Protein AF-A0A7S3M703-F1 (afdb_monomer_lite)

Organism: NCBI:txid89044

Radius of gyration: 18.78 Å; chains: 1; bounding box: 43×22×55 Å

Foldseek 3Di:
DQVVLVVLLVVLLVQQLVDQLLAQDDPVSLVSLVVSLVVLVVVQVVQQCCLPPVQCPDPNHRPDPRDGNVVSVVSSVVSVVSSVVNVVLNVVVVPDDPVRCVVVVSRCPCVVVSPPRD

Structure (mmCIF, N/CA/C/O backbone):
data_AF-A0A7S3M703-F1
#
_entry.id   AF-A0A7S3M703-F1
#
loop_
_atom_site.group_PDB
_atom_site.id
_atom_site.type_symbol
_atom_site.label_atom_id
_atom_site.label_alt_id
_atom_site.label_comp_id
_atom_site.label_asym_id
_atom_site.label_entity_id
_atom_site.label_seq_id
_atom_site.pdbx_PDB_ins_code
_atom_site.Cartn_x
_atom_site.Cartn_y
_atom_site.Cartn_z
_atom_site.occupancy
_atom_site.B_iso_or_equiv
_atom_site.auth_seq_id
_atom_site.auth_comp_id
_atom_site.auth_asym_id
_atom_site.auth_atom_id
_atom_site.pdbx_PDB_model_num
ATOM 1 N N . PHE A 1 1 ? 4.676 -1.763 -19.615 1.00 91.12 1 PHE A N 1
ATOM 2 C CA . PHE A 1 1 ? 4.624 -1.779 -18.142 1.00 91.12 1 PHE A CA 1
ATOM 3 C C . PHE A 1 1 ? 3.188 -1.782 -17.648 1.00 91.12 1 PHE A C 1
ATOM 5 O O . PHE A 1 1 ? 2.846 -2.666 -16.878 1.00 91.12 1 PHE A O 1
ATOM 12 N N . ASP A 1 2 ? 2.335 -0.919 -18.194 1.00 90.88 2 ASP A N 1
ATOM 13 C CA . ASP A 1 2 ? 0.937 -0.716 -17.779 1.00 90.88 2 ASP A CA 1
ATOM 14 C C . ASP A 1 2 ? 0.101 -2.001 -17.666 1.00 90.88 2 ASP A C 1
ATOM 16 O O . ASP A 1 2 ? -0.625 -2.184 -16.696 1.00 90.88 2 ASP A O 1
ATOM 20 N N . CYS A 1 3 ? 0.242 -2.945 -18.605 1.00 95.62 3 CYS A N 1
ATOM 21 C CA . CYS A 1 3 ? -0.464 -4.232 -18.529 1.00 95.62 3 CYS A CA 1
ATOM 22 C C . CYS A 1 3 ? -0.077 -5.052 -17.287 1.00 95.62 3 CYS A C 1
ATOM 24 O O . CYS A 1 3 ? -0.935 -5.675 -16.661 1.00 95.62 3 CYS A O 1
ATOM 26 N N . ILE A 1 4 ? 1.212 -5.052 -16.933 1.00 96.56 4 ILE A N 1
ATOM 27 C CA . ILE A 1 4 ? 1.731 -5.787 -15.776 1.00 96.56 4 ILE A CA 1
ATOM 28 C C . ILE A 1 4 ? 1.377 -5.036 -14.489 1.00 96.56 4 ILE A C 1
ATOM 30 O O . ILE A 1 4 ? 0.892 -5.670 -13.558 1.00 96.56 4 ILE A O 1
ATOM 34 N N . GLY A 1 5 ? 1.518 -3.705 -14.459 1.00 96.81 5 GLY A N 1
ATOM 35 C CA . GLY A 1 5 ? 1.095 -2.874 -13.325 1.00 96.81 5 GLY A CA 1
ATOM 36 C C . GLY A 1 5 ? -0.392 -3.047 -13.015 1.00 96.81 5 GLY A C 1
ATOM 37 O O . GLY A 1 5 ? -0.771 -3.380 -11.895 1.00 96.81 5 GLY A O 1
ATOM 38 N N . GLY A 1 6 ? -1.247 -2.990 -14.038 1.00 97.12 6 GLY A N 1
ATOM 39 C CA . GLY A 1 6 ? -2.679 -3.251 -13.893 1.00 97.12 6 GLY A CA 1
ATOM 40 C C . GLY A 1 6 ? -3.013 -4.688 -13.471 1.00 97.12 6 GLY A C 1
ATOM 41 O O . GLY A 1 6 ? -3.990 -4.915 -12.759 1.00 97.12 6 GLY A O 1
ATOM 42 N N . ALA A 1 7 ? -2.236 -5.693 -13.886 1.00 97.81 7 ALA A N 1
ATOM 43 C CA . ALA A 1 7 ? -2.398 -7.065 -13.392 1.00 97.81 7 ALA A CA 1
ATOM 44 C C . ALA A 1 7 ? -1.981 -7.201 -11.917 1.00 97.81 7 ALA A C 1
ATOM 46 O O . ALA A 1 7 ? -2.676 -7.860 -11.146 1.00 97.81 7 ALA A O 1
ATOM 47 N N . LEU A 1 8 ? -0.895 -6.537 -11.519 1.00 97.81 8 LEU A N 1
ATOM 48 C CA . LEU A 1 8 ? -0.398 -6.500 -10.148 1.00 97.81 8 LEU A CA 1
ATOM 49 C C . LEU A 1 8 ? -1.403 -5.832 -9.206 1.00 97.81 8 LEU A C 1
ATOM 51 O O . LEU A 1 8 ? -1.735 -6.413 -8.175 1.00 97.81 8 LEU A O 1
ATOM 55 N N . VAL A 1 9 ? -1.953 -4.674 -9.582 1.00 97.56 9 VAL A N 1
ATOM 56 C CA . VAL A 1 9 ? -2.996 -3.994 -8.797 1.00 97.56 9 VAL A CA 1
ATOM 57 C C . VAL A 1 9 ? -4.225 -4.887 -8.643 1.00 97.56 9 VAL A C 1
ATOM 59 O O . VAL A 1 9 ? -4.677 -5.099 -7.522 1.00 97.56 9 VAL A O 1
ATOM 62 N N . ARG A 1 10 ? -4.719 -5.498 -9.729 1.00 96.81 10 ARG A N 1
ATOM 63 C CA . ARG A 1 10 ? -5.861 -6.430 -9.658 1.00 96.81 10 ARG A CA 1
ATOM 64 C C . ARG A 1 10 ? -5.597 -7.612 -8.731 1.00 96.81 10 ARG A C 1
ATOM 66 O O . ARG A 1 10 ? -6.481 -7.997 -7.972 1.00 96.81 10 ARG A O 1
ATOM 73 N N . TYR A 1 11 ? -4.389 -8.171 -8.769 1.00 96.69 11 TYR A N 1
ATOM 74 C CA . TYR A 1 11 ? -3.998 -9.238 -7.855 1.00 96.69 11 TYR A CA 1
ATOM 75 C C . TYR A 1 11 ? -4.041 -8.766 -6.398 1.00 96.69 11 TYR A C 1
ATOM 77 O O . TYR A 1 11 ? -4.632 -9.438 -5.556 1.00 96.69 11 TYR A O 1
ATOM 85 N N . VAL A 1 12 ? -3.474 -7.596 -6.096 1.00 97.00 12 VAL A N 1
ATOM 86 C CA . VAL A 1 12 ? -3.498 -7.028 -4.742 1.00 97.00 12 VAL A CA 1
ATOM 87 C C . VAL A 1 12 ? -4.930 -6.767 -4.269 1.00 97.00 12 VAL A C 1
ATOM 89 O O . VAL A 1 12 ? -5.285 -7.184 -3.168 1.00 97.00 12 VAL A O 1
ATOM 92 N N . GLN A 1 13 ? -5.776 -6.164 -5.106 1.00 95.19 13 GLN A N 1
ATOM 93 C CA . GLN A 1 13 ? -7.193 -5.951 -4.798 1.00 95.19 13 GLN A CA 1
ATOM 94 C C . GLN A 1 13 ? -7.913 -7.270 -4.516 1.00 95.19 13 GLN A C 1
ATOM 96 O O . GLN A 1 13 ? -8.644 -7.381 -3.537 1.00 95.19 13 GLN A O 1
ATOM 101 N N . GLN A 1 14 ? -7.666 -8.311 -5.315 1.00 94.81 14 GLN A N 1
ATOM 102 C CA . GLN A 1 14 ? -8.246 -9.631 -5.076 1.00 94.81 14 GLN A CA 1
ATOM 103 C C . GLN A 1 14 ? -7.802 -10.203 -3.721 1.00 94.81 14 GLN A C 1
ATOM 105 O O . GLN A 1 14 ? -8.635 -10.704 -2.964 1.00 94.81 14 GLN A O 1
ATOM 110 N N . GLN A 1 15 ? -6.516 -10.080 -3.379 1.00 93.75 15 GLN A N 1
ATOM 111 C CA . GLN A 1 15 ? -5.986 -10.524 -2.088 1.00 93.75 15 GLN A CA 1
ATOM 112 C C . GLN A 1 15 ? -6.638 -9.788 -0.910 1.00 93.75 15 GLN A C 1
ATOM 114 O O . GLN A 1 15 ? -6.955 -10.425 0.093 1.00 93.75 15 GLN A O 1
ATOM 119 N N . LEU A 1 16 ? -6.861 -8.478 -1.025 1.00 92.31 16 LEU A N 1
ATOM 120 C CA . LEU A 1 16 ? -7.486 -7.674 0.028 1.00 92.31 16 LEU A CA 1
ATOM 121 C C . LEU A 1 16 ? -9.006 -7.857 0.089 1.00 92.31 16 LEU A C 1
ATOM 123 O O . LEU A 1 16 ? -9.564 -7.863 1.174 1.00 92.31 16 LEU A O 1
ATOM 127 N N . SER A 1 17 ? -9.674 -8.104 -1.039 1.00 90.00 17 SER A N 1
ATOM 128 C CA . SER A 1 17 ? -11.123 -8.355 -1.082 1.00 90.00 17 SER A CA 1
ATOM 129 C C . SER A 1 17 ? -11.551 -9.649 -0.383 1.00 90.00 17 SER A C 1
ATOM 131 O O . SER A 1 17 ? -12.721 -9.816 -0.054 1.00 90.00 17 SER A O 1
ATOM 133 N N . SER A 1 18 ? -10.607 -10.570 -0.168 1.00 87.00 18 SER A N 1
ATOM 134 C CA . SER A 1 18 ? -10.847 -11.837 0.529 1.00 87.00 18 SER A CA 1
ATOM 135 C C . SER A 1 18 ? -10.856 -11.713 2.057 1.00 87.00 18 SER A C 1
ATOM 137 O O . SER A 1 18 ? -11.118 -12.699 2.744 1.00 87.00 18 SER A O 1
ATOM 139 N N . ILE A 1 19 ? -10.563 -10.523 2.591 1.00 88.12 19 ILE A N 1
ATOM 140 C CA . ILE A 1 19 ? -10.505 -10.244 4.025 1.00 88.12 19 ILE A CA 1
ATOM 141 C C . ILE A 1 19 ? -11.326 -8.997 4.362 1.00 88.12 19 ILE A C 1
ATOM 143 O O . ILE A 1 19 ? -11.385 -8.048 3.583 1.00 88.12 19 ILE A O 1
ATOM 147 N N . ASP A 1 20 ? -11.936 -8.981 5.544 1.00 87.44 20 ASP A N 1
ATOM 148 C CA . ASP A 1 20 ? -12.558 -7.766 6.068 1.00 87.44 20 ASP A CA 1
ATOM 149 C C . ASP A 1 20 ? -11.468 -6.881 6.691 1.00 87.44 20 ASP A C 1
ATOM 151 O O . ASP A 1 20 ? -10.990 -7.133 7.797 1.00 87.44 20 ASP A O 1
ATOM 155 N N . ILE A 1 21 ? -11.005 -5.884 5.933 1.00 89.25 21 ILE A N 1
ATOM 156 C CA . ILE A 1 21 ? -9.969 -4.949 6.393 1.00 89.25 21 ILE A CA 1
ATOM 157 C C . ILE A 1 21 ? -10.513 -3.877 7.341 1.00 89.25 21 ILE A C 1
ATOM 159 O O . ILE A 1 21 ? -9.732 -3.267 8.065 1.00 89.25 21 ILE A O 1
ATOM 163 N N . TRP A 1 22 ? -11.828 -3.647 7.352 1.00 89.38 22 TRP A N 1
ATOM 164 C CA . TRP A 1 22 ? -1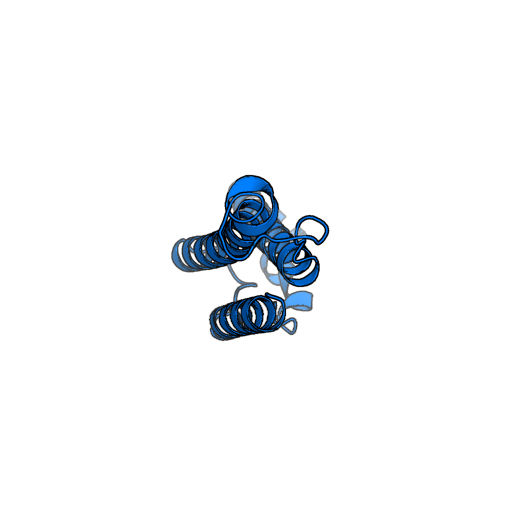2.481 -2.568 8.099 1.00 89.38 22 TRP A CA 1
ATOM 165 C C . TRP A 1 22 ? -12.889 -3.008 9.512 1.00 89.38 22 TRP A C 1
ATOM 167 O O . TRP A 1 22 ? -13.833 -2.487 10.109 1.00 89.38 22 TRP A O 1
ATOM 177 N N . THR A 1 23 ? -12.154 -3.974 10.061 1.00 83.00 23 THR A N 1
ATOM 178 C CA . THR A 1 23 ? -12.274 -4.463 11.438 1.00 83.00 23 THR A CA 1
ATOM 179 C C . THR A 1 23 ? -11.109 -3.972 12.298 1.00 83.00 23 THR A C 1
ATOM 181 O O . THR A 1 23 ? -10.309 -3.136 11.884 1.00 83.00 23 THR A O 1
ATOM 184 N N . THR A 1 24 ? -10.958 -4.528 13.501 1.00 83.31 24 THR A N 1
ATOM 185 C CA . THR A 1 24 ? -9.752 -4.339 14.312 1.00 83.31 24 THR A CA 1
ATOM 186 C C . THR A 1 24 ? -8.493 -4.710 13.525 1.00 83.31 24 THR A C 1
ATOM 188 O O . THR A 1 24 ? -8.439 -5.763 12.883 1.00 83.31 24 THR A O 1
ATOM 191 N N . LEU A 1 25 ? -7.465 -3.861 13.606 1.00 89.50 25 LEU A N 1
ATOM 192 C CA . LEU A 1 25 ? -6.184 -4.075 12.944 1.00 89.50 25 LEU A CA 1
ATOM 193 C C . LEU A 1 25 ? -5.404 -5.205 13.622 1.00 89.50 25 LEU A C 1
ATOM 195 O O . LEU A 1 25 ? -4.575 -4.996 14.498 1.00 89.50 25 LEU A O 1
ATOM 199 N N . THR A 1 26 ? -5.667 -6.438 13.208 1.00 91.44 26 THR A N 1
ATOM 200 C CA . THR A 1 26 ? -4.883 -7.584 13.675 1.00 91.44 26 THR A CA 1
ATOM 201 C C . THR A 1 26 ? -3.477 -7.567 13.072 1.00 91.44 26 THR A C 1
ATOM 203 O O . THR A 1 26 ? -3.244 -7.008 11.994 1.00 91.44 26 THR A O 1
ATOM 206 N N . SER A 1 27 ? -2.532 -8.255 13.720 1.00 93.38 27 SER A N 1
ATOM 207 C CA . SER A 1 27 ? -1.179 -8.448 13.178 1.00 93.38 27 SER A CA 1
ATOM 208 C C . SER A 1 27 ? -1.202 -9.062 11.772 1.00 93.38 27 SER A C 1
ATOM 210 O O . SER A 1 27 ? -0.429 -8.652 10.908 1.00 93.38 27 SER A O 1
ATOM 212 N N . ALA A 1 28 ? -2.129 -9.988 11.510 1.00 92.88 28 ALA A N 1
ATOM 213 C CA . ALA A 1 28 ? -2.316 -10.609 10.203 1.00 92.88 28 ALA A CA 1
ATOM 214 C C . ALA A 1 28 ? -2.751 -9.600 9.125 1.00 92.88 28 ALA A C 1
ATOM 216 O O . ALA A 1 28 ? -2.132 -9.547 8.059 1.00 92.88 28 ALA A O 1
ATOM 217 N N . ILE A 1 29 ? -3.763 -8.767 9.407 1.00 93.62 29 ILE A N 1
ATOM 218 C CA . ILE A 1 29 ? -4.231 -7.717 8.482 1.00 93.62 29 ILE A CA 1
ATOM 219 C C . ILE A 1 29 ? -3.112 -6.703 8.227 1.00 93.62 29 ILE A C 1
ATOM 221 O O . ILE A 1 29 ? -2.822 -6.382 7.072 1.00 93.62 29 ILE A O 1
ATOM 225 N N . ARG A 1 30 ? -2.418 -6.264 9.285 1.00 95.62 30 ARG A N 1
ATOM 226 C CA . ARG A 1 30 ? -1.282 -5.336 9.196 1.00 95.62 30 ARG A CA 1
ATOM 227 C C . ARG A 1 30 ? -0.182 -5.879 8.283 1.00 95.62 30 ARG A C 1
ATOM 229 O O . ARG A 1 30 ? 0.235 -5.193 7.352 1.00 95.62 30 ARG A O 1
ATOM 236 N N . MET A 1 31 ? 0.257 -7.120 8.504 1.00 95.88 31 MET A N 1
ATOM 237 C CA . MET A 1 31 ? 1.288 -7.758 7.677 1.00 95.88 31 MET A CA 1
ATOM 238 C C . MET A 1 31 ? 0.849 -7.902 6.215 1.00 95.88 31 MET A C 1
ATOM 240 O O . MET A 1 31 ? 1.654 -7.665 5.311 1.00 95.88 31 MET A O 1
ATOM 244 N N . LYS A 1 32 ? -0.418 -8.262 5.969 1.00 95.56 32 LYS A N 1
ATOM 245 C CA . LYS A 1 32 ? -0.970 -8.402 4.615 1.00 95.56 32 LYS A CA 1
ATOM 246 C C . LYS A 1 32 ? -0.995 -7.060 3.878 1.00 95.56 32 LYS A C 1
ATOM 248 O O . LYS A 1 32 ? -0.503 -6.999 2.752 1.00 95.56 32 LYS A O 1
ATOM 253 N N . LEU A 1 33 ? -1.494 -5.993 4.509 1.00 95.88 33 LEU A N 1
ATOM 254 C CA . LEU A 1 33 ? -1.505 -4.638 3.941 1.00 95.88 33 LEU A CA 1
ATOM 255 C C . LEU A 1 33 ? -0.088 -4.152 3.632 1.00 95.88 33 LEU A C 1
ATOM 257 O O . LEU A 1 33 ? 0.184 -3.728 2.513 1.00 95.88 33 LEU A O 1
ATOM 261 N N . GLN A 1 34 ? 0.845 -4.300 4.575 1.00 97.62 34 GLN A N 1
ATOM 262 C CA . GLN A 1 34 ? 2.243 -3.920 4.360 1.00 97.62 34 GLN A CA 1
ATOM 263 C C . GLN A 1 34 ? 2.898 -4.712 3.221 1.00 97.62 34 GLN A C 1
ATOM 265 O O . GLN A 1 34 ? 3.683 -4.154 2.460 1.00 97.62 34 GLN A O 1
ATOM 270 N N . ALA A 1 35 ? 2.590 -6.003 3.069 1.00 97.69 35 ALA A N 1
ATOM 271 C CA . ALA A 1 35 ? 3.085 -6.790 1.942 1.00 97.69 35 ALA A CA 1
ATOM 272 C C . ALA A 1 35 ? 2.531 -6.285 0.598 1.00 97.69 35 ALA A C 1
ATOM 274 O O . ALA A 1 35 ? 3.281 -6.193 -0.371 1.00 97.69 35 ALA A O 1
ATOM 275 N N . CYS A 1 36 ? 1.249 -5.917 0.553 1.00 97.56 36 CYS A N 1
ATOM 276 C CA . CYS A 1 36 ? 0.606 -5.349 -0.632 1.00 97.56 36 CYS A CA 1
ATOM 277 C C . CYS A 1 36 ? 1.213 -3.993 -1.026 1.00 97.56 36 CYS A C 1
ATOM 279 O O . CYS A 1 36 ? 1.554 -3.793 -2.192 1.00 97.56 36 CYS A O 1
ATOM 281 N N . ILE A 1 37 ? 1.418 -3.109 -0.043 1.00 98.38 37 ILE A N 1
ATOM 282 C CA . ILE A 1 37 ? 2.107 -1.817 -0.191 1.00 98.38 37 ILE A CA 1
ATOM 283 C C . ILE A 1 37 ? 3.505 -2.034 -0.776 1.00 98.38 37 ILE A C 1
ATOM 285 O O . ILE A 1 37 ? 3.811 -1.503 -1.840 1.00 98.38 37 ILE A O 1
ATOM 289 N N . ARG A 1 38 ? 4.319 -2.902 -0.155 1.00 98.44 38 ARG A N 1
ATOM 290 C CA . ARG A 1 38 ? 5.692 -3.180 -0.610 1.00 98.44 38 ARG A CA 1
ATOM 291 C C . ARG A 1 38 ? 5.760 -3.687 -2.049 1.00 98.44 38 ARG A C 1
ATOM 293 O O . ARG A 1 38 ? 6.675 -3.323 -2.777 1.00 98.44 38 ARG A O 1
ATOM 300 N N . ILE A 1 39 ? 4.820 -4.533 -2.472 1.00 97.88 39 ILE A N 1
ATOM 301 C CA . ILE A 1 39 ? 4.794 -5.044 -3.851 1.00 97.88 39 ILE A CA 1
ATOM 302 C C . ILE A 1 39 ? 4.493 -3.914 -4.847 1.00 97.88 39 ILE A C 1
ATOM 304 O O . ILE A 1 39 ? 5.160 -3.830 -5.880 1.00 97.88 39 ILE A O 1
ATOM 308 N N . CYS A 1 40 ? 3.540 -3.029 -4.537 1.00 98.12 40 CYS A N 1
ATOM 309 C CA . CYS A 1 40 ? 3.215 -1.878 -5.386 1.00 98.12 40 CYS A CA 1
ATOM 310 C C . CYS A 1 40 ? 4.378 -0.874 -5.447 1.00 98.12 40 CYS A C 1
ATOM 312 O O . CYS A 1 40 ? 4.755 -0.423 -6.527 1.00 98.12 40 CYS A O 1
ATOM 314 N N . GLU A 1 41 ? 4.993 -0.578 -4.302 1.00 98.19 41 GLU A N 1
ATOM 315 C CA . GLU A 1 41 ? 6.167 0.292 -4.196 1.00 98.19 41 GLU A CA 1
ATOM 316 C C . GLU A 1 41 ? 7.346 -0.253 -5.012 1.00 98.19 41 GLU A C 1
ATOM 318 O O . GLU A 1 41 ? 7.928 0.455 -5.839 1.00 98.19 41 GLU A O 1
ATOM 323 N N . GLN A 1 42 ? 7.664 -1.538 -4.838 1.00 98.06 42 GLN A N 1
ATOM 324 C CA . GLN A 1 42 ? 8.760 -2.185 -5.547 1.00 98.06 42 GLN A CA 1
ATOM 325 C C . GLN A 1 42 ? 8.526 -2.198 -7.060 1.00 98.06 42 GLN A C 1
ATOM 327 O O . GLN A 1 42 ? 9.469 -1.973 -7.820 1.00 98.06 42 GLN A O 1
ATOM 332 N N . TRP A 1 43 ? 7.289 -2.430 -7.510 1.00 97.75 43 TRP A N 1
ATOM 333 C CA . TRP A 1 43 ? 6.938 -2.353 -8.927 1.00 97.75 43 TRP A CA 1
ATOM 334 C C . TRP A 1 43 ? 7.249 -0.968 -9.504 1.00 97.75 43 TRP A C 1
ATOM 336 O O . TRP A 1 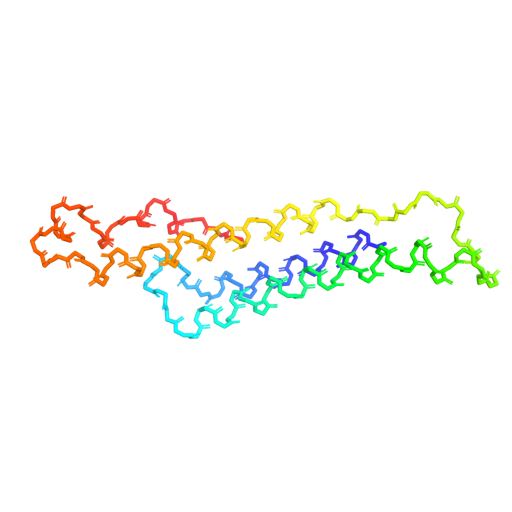43 ? 8.030 -0.867 -10.452 1.00 97.75 43 TRP A O 1
ATOM 346 N N . CYS A 1 44 ? 6.728 0.093 -8.882 1.00 97.00 44 CYS A N 1
ATOM 347 C CA . CYS A 1 44 ? 6.981 1.477 -9.286 1.00 97.00 44 CYS A CA 1
ATOM 348 C C . CYS A 1 44 ? 8.482 1.815 -9.303 1.00 97.00 44 CYS A C 1
ATOM 350 O O . CYS A 1 44 ? 8.972 2.471 -10.223 1.00 97.00 44 CYS A O 1
ATOM 352 N N . ALA A 1 45 ? 9.238 1.350 -8.305 1.00 96.62 45 ALA A N 1
ATOM 353 C CA . ALA A 1 45 ? 10.673 1.595 -8.220 1.00 96.62 45 ALA A CA 1
ATOM 354 C C . ALA A 1 45 ? 11.459 0.873 -9.327 1.00 96.62 45 ALA A C 1
ATOM 356 O O . ALA A 1 45 ? 12.370 1.456 -9.920 1.00 96.62 45 ALA A O 1
ATOM 357 N N . VAL A 1 46 ? 11.129 -0.388 -9.616 1.00 96.62 46 VAL A N 1
ATOM 358 C CA . VAL A 1 46 ? 11.827 -1.198 -10.625 1.00 96.62 46 VAL A CA 1
ATOM 359 C C . VAL A 1 46 ? 11.602 -0.637 -12.023 1.00 96.62 46 VAL A C 1
ATOM 361 O O . VAL A 1 46 ? 12.572 -0.433 -12.753 1.00 96.62 46 VAL A O 1
ATOM 364 N N . THR A 1 47 ? 10.358 -0.348 -12.401 1.00 95.50 47 THR A N 1
ATOM 365 C CA . THR A 1 47 ? 10.043 0.149 -13.749 1.00 95.50 47 THR A CA 1
ATOM 366 C C . THR A 1 47 ? 10.652 1.532 -14.004 1.00 95.50 47 THR A C 1
ATOM 368 O O . THR A 1 47 ? 11.192 1.784 -15.089 1.00 95.50 47 THR A O 1
ATOM 371 N N . LYS A 1 48 ? 10.701 2.385 -12.972 1.00 95.25 48 LYS A N 1
ATOM 372 C CA . LYS A 1 48 ? 11.433 3.656 -13.007 1.00 95.25 48 LYS A CA 1
ATOM 373 C C . LYS A 1 48 ? 12.936 3.448 -13.205 1.00 95.25 48 LYS A C 1
ATOM 375 O O . LYS A 1 48 ? 13.497 4.010 -14.138 1.00 95.25 48 LYS A O 1
ATOM 380 N N . ARG A 1 49 ? 13.592 2.597 -12.402 1.00 94.88 49 ARG A N 1
ATOM 381 C CA . ARG A 1 49 ? 15.045 2.334 -12.526 1.00 94.88 49 ARG A CA 1
ATOM 382 C C . ARG A 1 49 ? 15.427 1.727 -13.875 1.00 94.88 49 ARG A C 1
ATOM 384 O O . ARG A 1 49 ? 16.473 2.071 -14.426 1.00 94.88 49 ARG A O 1
ATOM 391 N N . LEU A 1 50 ? 14.600 0.827 -14.412 1.00 95.19 50 LEU A N 1
ATOM 392 C CA . LEU A 1 50 ? 14.822 0.231 -15.732 1.00 95.19 50 LEU A CA 1
ATOM 393 C C . LEU A 1 50 ? 14.903 1.313 -16.808 1.00 95.19 50 LEU A C 1
ATOM 395 O O . LEU A 1 50 ? 15.862 1.347 -17.574 1.00 95.19 50 LEU A O 1
ATOM 399 N N . THR A 1 51 ? 13.946 2.237 -16.809 1.00 95.25 51 THR A N 1
ATOM 400 C CA . THR A 1 51 ? 13.854 3.293 -17.825 1.00 95.25 51 THR A CA 1
ATOM 401 C C . THR A 1 51 ? 14.809 4.464 -17.593 1.00 95.25 51 THR A C 1
ATOM 4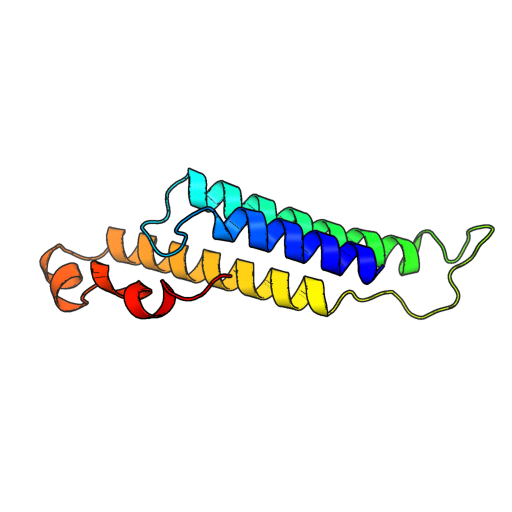03 O O . THR A 1 51 ? 15.245 5.072 -18.566 1.00 95.25 51 THR A O 1
ATOM 406 N N . SER A 1 52 ? 15.187 4.762 -16.345 1.00 93.94 52 SER A N 1
ATOM 407 C CA . SER A 1 52 ? 16.090 5.876 -16.021 1.00 93.94 52 SER A CA 1
ATOM 408 C C . SER A 1 52 ? 17.574 5.516 -16.034 1.00 93.94 52 SER A C 1
ATOM 410 O O . SER A 1 52 ? 18.404 6.383 -16.283 1.00 93.94 52 SER A O 1
ATOM 412 N N . THR A 1 53 ? 17.927 4.274 -15.696 1.00 92.19 53 THR A N 1
ATOM 413 C CA . THR A 1 53 ? 19.313 3.914 -15.352 1.00 92.19 53 THR A CA 1
ATOM 414 C C . THR A 1 53 ? 19.822 2.734 -16.162 1.00 92.19 53 THR A C 1
ATOM 416 O O . THR A 1 53 ? 20.910 2.811 -16.723 1.00 92.19 53 THR A O 1
ATOM 419 N N . PHE A 1 54 ? 19.056 1.645 -16.248 1.00 92.75 54 PHE A N 1
ATOM 420 C CA . PHE A 1 54 ? 19.566 0.403 -16.840 1.00 92.75 54 PHE A CA 1
ATOM 421 C C . PHE A 1 54 ? 19.458 0.364 -18.363 1.00 92.75 54 PHE A C 1
ATOM 423 O O . PHE A 1 54 ? 20.359 -0.132 -19.033 1.00 92.75 54 PHE A O 1
ATOM 430 N N . TRP A 1 55 ? 18.366 0.873 -18.928 1.00 94.69 55 TRP A N 1
ATOM 431 C CA . TRP A 1 55 ? 18.134 0.808 -20.366 1.00 94.69 55 TRP A CA 1
ATOM 432 C C . TRP A 1 55 ? 18.781 1.918 -21.192 1.00 94.69 55 TRP A C 1
ATOM 434 O O . TRP A 1 55 ? 19.148 1.602 -22.314 1.00 94.69 55 TRP A O 1
ATOM 444 N N . PRO A 1 56 ? 19.002 3.164 -20.730 1.00 90.62 56 PRO A N 1
ATOM 445 C CA . PRO A 1 56 ? 19.610 4.199 -21.576 1.00 90.62 56 PRO A CA 1
ATOM 446 C C . PRO A 1 56 ? 20.966 3.829 -22.222 1.00 90.62 56 PRO A C 1
ATOM 448 O O . PRO A 1 56 ? 21.271 4.342 -23.296 1.00 90.62 56 PRO A O 1
ATOM 451 N N . GLY A 1 57 ? 21.734 2.891 -21.649 1.00 86.31 57 GLY A N 1
ATOM 452 C CA . GLY A 1 57 ? 22.993 2.369 -22.214 1.00 86.31 57 GLY A CA 1
ATOM 453 C C . GLY A 1 57 ? 22.951 0.924 -22.739 1.00 86.31 57 GLY A C 1
ATOM 454 O O . GLY A 1 57 ? 24.003 0.354 -23.017 1.00 86.31 57 GLY A O 1
ATOM 455 N N . ALA A 1 58 ? 21.774 0.299 -22.831 1.00 91.88 58 ALA A N 1
ATOM 456 C CA . ALA A 1 58 ? 21.633 -1.095 -23.256 1.00 91.88 58 ALA A CA 1
ATOM 457 C C . ALA A 1 58 ? 21.545 -1.233 -24.794 1.00 91.88 58 ALA A C 1
ATOM 459 O O . ALA A 1 58 ? 21.146 -0.290 -25.468 1.00 91.88 58 ALA A O 1
ATOM 460 N N . PRO A 1 59 ? 21.813 -2.417 -25.385 1.00 90.25 59 PRO A N 1
ATOM 461 C CA . PRO A 1 59 ? 21.661 -2.634 -26.833 1.00 90.25 59 PRO A CA 1
ATOM 462 C C . PRO A 1 59 ? 20.273 -2.263 -27.389 1.00 90.25 59 PRO A C 1
ATOM 464 O O . PRO A 1 59 ? 20.148 -1.831 -28.533 1.00 90.25 59 PRO A O 1
ATOM 467 N N . HIS A 1 60 ? 19.231 -2.381 -26.561 1.00 86.81 60 HIS A N 1
ATOM 468 C CA . HIS A 1 60 ? 17.873 -1.920 -26.847 1.00 86.81 60 HIS A CA 1
ATOM 469 C C . HIS A 1 60 ? 17.518 -0.725 -25.957 1.00 86.81 60 HIS A C 1
ATOM 471 O O . HIS A 1 60 ? 16.668 -0.835 -25.072 1.00 86.81 60 HIS A O 1
ATOM 477 N N . SER A 1 61 ? 18.210 0.403 -26.161 1.00 90.25 61 SER A N 1
ATOM 478 C CA . SER A 1 61 ? 18.057 1.558 -25.280 1.00 90.25 61 SER A CA 1
ATOM 479 C C . SER A 1 61 ? 16.632 2.0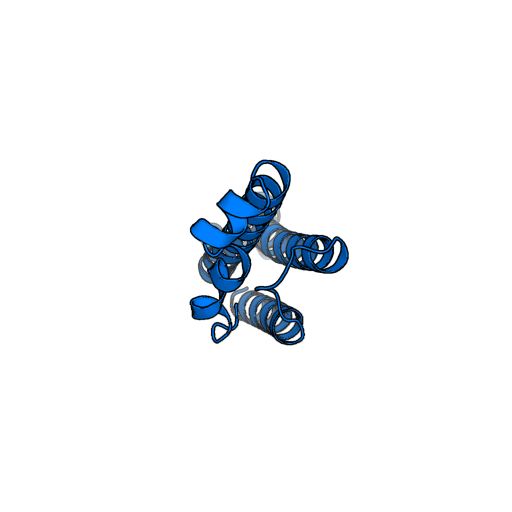86 -25.215 1.00 90.25 61 SER A C 1
ATOM 481 O O . SER A 1 61 ? 15.968 2.293 -26.235 1.00 90.25 61 SER A O 1
ATOM 483 N N . TRP A 1 62 ? 16.202 2.403 -23.997 1.00 92.38 62 TRP A N 1
ATOM 484 C CA . TRP A 1 62 ? 14.997 3.186 -23.772 1.00 92.38 62 TRP A CA 1
ATOM 485 C C . TRP A 1 62 ? 15.231 4.626 -24.231 1.00 92.38 62 TRP A C 1
ATOM 487 O O . TRP A 1 62 ? 16.168 5.279 -23.778 1.00 92.38 62 TRP A O 1
ATOM 497 N N . LYS A 1 63 ? 14.390 5.109 -25.148 1.00 89.44 63 LYS A N 1
ATOM 498 C CA . LYS A 1 63 ? 14.486 6.463 -25.726 1.00 89.44 63 LYS A CA 1
ATOM 499 C C . LYS A 1 63 ? 13.370 7.403 -25.264 1.00 89.44 63 LYS A C 1
ATOM 501 O O . LYS A 1 63 ? 13.342 8.558 -25.674 1.00 89.44 63 LYS A O 1
ATOM 506 N N . GLY A 1 64 ? 12.429 6.896 -24.470 1.00 88.75 64 GLY A N 1
ATOM 507 C CA . GLY A 1 64 ? 11.307 7.669 -23.947 1.00 88.75 64 GLY A CA 1
ATOM 508 C C . GLY A 1 64 ? 11.636 8.375 -22.628 1.00 88.75 64 GLY A C 1
ATOM 509 O O . GLY A 1 64 ? 12.720 8.183 -22.072 1.00 88.75 64 GLY A O 1
ATOM 510 N N . PRO A 1 65 ? 10.682 9.149 -22.083 1.00 90.25 65 PRO A N 1
ATOM 511 C CA . PRO A 1 65 ? 10.776 9.639 -20.713 1.00 90.25 65 PRO A CA 1
ATOM 512 C C . PRO A 1 65 ? 10.830 8.470 -19.725 1.00 90.25 65 PRO A C 1
ATOM 514 O O . PRO A 1 65 ? 10.443 7.345 -20.054 1.00 90.25 65 PRO A O 1
ATOM 517 N N . LEU A 1 66 ? 11.293 8.736 -18.503 1.00 91.50 66 LEU A N 1
ATOM 518 C CA . LEU A 1 66 ? 11.224 7.753 -17.425 1.00 91.50 66 LEU A CA 1
ATOM 519 C C . LEU A 1 66 ? 9.776 7.265 -17.265 1.00 91.50 66 LEU A C 1
ATOM 521 O O . LEU A 1 66 ? 8.833 8.050 -17.353 1.00 91.50 66 LEU A O 1
ATOM 525 N N . HIS A 1 67 ? 9.596 5.963 -17.078 1.00 92.94 67 HIS A N 1
ATOM 526 C CA . HIS A 1 67 ? 8.265 5.407 -16.910 1.00 92.94 67 HIS A CA 1
ATOM 527 C C . HIS A 1 67 ? 7.740 5.706 -15.503 1.00 92.94 67 HIS A C 1
ATOM 529 O O . HIS A 1 67 ? 8.396 5.392 -14.508 1.00 92.94 67 HIS A O 1
ATOM 535 N N . GLU A 1 68 ? 6.539 6.279 -15.444 1.00 93.06 68 GLU A N 1
ATOM 536 C CA . GLU A 1 68 ? 5.791 6.532 -14.215 1.00 93.06 68 GLU A CA 1
ATOM 537 C C . GLU A 1 68 ? 4.469 5.765 -14.262 1.00 93.06 68 GLU A C 1
ATOM 539 O O . GLU A 1 68 ? 3.590 6.062 -15.069 1.00 93.06 68 GLU A O 1
ATOM 544 N N . ASP A 1 69 ? 4.327 4.766 -13.391 1.00 95.00 69 ASP A N 1
ATOM 545 C CA . ASP A 1 69 ? 3.090 3.994 -13.256 1.00 95.00 69 ASP A CA 1
ATOM 546 C C . ASP A 1 69 ? 2.123 4.731 -12.315 1.00 95.00 69 ASP A C 1
ATOM 548 O O . ASP A 1 69 ? 1.990 4.405 -11.133 1.00 95.00 69 ASP A O 1
ATOM 552 N N . THR A 1 70 ? 1.489 5.789 -12.828 1.00 95.00 70 THR A N 1
ATOM 553 C CA . THR A 1 70 ? 0.603 6.672 -12.045 1.00 95.00 70 THR A CA 1
ATOM 554 C C . THR A 1 70 ? -0.577 5.923 -11.431 1.00 95.00 70 THR A C 1
ATOM 556 O O . THR A 1 70 ? -0.996 6.233 -10.316 1.00 95.00 70 THR A O 1
ATOM 559 N N . PHE A 1 71 ? -1.083 4.900 -12.121 1.00 95.69 71 PHE A N 1
ATOM 560 C CA . PHE A 1 71 ? -2.162 4.054 -11.625 1.00 95.69 71 PHE A CA 1
ATOM 561 C C . PHE A 1 71 ? -1.728 3.247 -10.396 1.00 95.69 71 PHE A C 1
ATOM 563 O O . PHE A 1 71 ? -2.392 3.299 -9.358 1.00 95.69 71 PHE A O 1
ATOM 570 N N . THR A 1 72 ? -0.591 2.550 -10.472 1.00 97.19 72 THR A N 1
ATOM 571 C CA . THR A 1 72 ? -0.078 1.770 -9.337 1.00 97.19 72 THR A CA 1
ATOM 572 C C . THR A 1 72 ? 0.353 2.676 -8.183 1.00 97.19 72 THR A C 1
ATOM 574 O O . THR A 1 72 ? 0.132 2.324 -7.027 1.00 97.19 72 THR A O 1
ATOM 577 N N . GLN A 1 73 ? 0.900 3.865 -8.462 1.00 97.38 73 GLN A N 1
ATOM 578 C CA . GLN A 1 73 ? 1.224 4.861 -7.431 1.00 97.38 73 GLN A CA 1
ATOM 579 C C . GLN A 1 73 ? -0.017 5.380 -6.698 1.00 97.38 73 GLN A C 1
ATOM 581 O O . GLN A 1 73 ? -0.020 5.442 -5.470 1.00 97.38 73 GLN A O 1
ATOM 586 N N . ALA A 1 74 ? -1.086 5.717 -7.421 1.00 97.38 74 ALA A N 1
ATOM 587 C CA . ALA A 1 74 ? -2.336 6.153 -6.802 1.00 97.38 74 ALA A CA 1
ATOM 588 C C . ALA A 1 74 ? -2.941 5.046 -5.924 1.00 97.38 74 ALA A C 1
ATOM 590 O O . ALA A 1 74 ? -3.423 5.305 -4.820 1.00 97.38 74 ALA A O 1
ATOM 591 N N . PHE A 1 75 ? -2.873 3.797 -6.388 1.00 97.19 75 PHE A N 1
ATOM 592 C CA . PHE A 1 75 ? -3.324 2.645 -5.618 1.00 97.19 75 PHE A CA 1
ATOM 593 C C . PHE A 1 75 ? -2.468 2.395 -4.366 1.00 97.19 75 PHE A C 1
ATOM 595 O O . PHE A 1 75 ? -3.020 2.190 -3.286 1.00 97.19 75 PHE A O 1
ATOM 602 N N . LEU A 1 76 ? -1.139 2.481 -4.477 1.00 97.94 76 LEU A N 1
ATOM 603 C CA . LEU A 1 76 ? -0.210 2.427 -3.344 1.00 97.94 76 LEU A CA 1
ATOM 604 C C . LEU A 1 76 ? -0.584 3.458 -2.273 1.00 97.94 76 LEU A C 1
ATOM 606 O O . LEU A 1 76 ? -0.768 3.091 -1.114 1.00 97.94 76 LEU A O 1
ATOM 610 N N . HIS A 1 77 ? -0.779 4.717 -2.673 1.00 98.00 77 HIS A N 1
ATOM 611 C CA . HIS A 1 77 ? -1.144 5.786 -1.748 1.00 98.00 77 HIS A CA 1
ATOM 612 C C . HIS A 1 77 ? -2.458 5.493 -1.012 1.00 98.00 77 HIS A C 1
ATOM 614 O O . HIS A 1 77 ? -2.572 5.704 0.195 1.00 98.00 77 HIS A O 1
ATOM 620 N N . ARG A 1 78 ? -3.447 4.928 -1.714 1.00 96.12 78 ARG A N 1
ATOM 621 C CA . ARG A 1 78 ? -4.706 4.503 -1.094 1.00 96.12 78 ARG A CA 1
ATOM 622 C C . ARG A 1 78 ? -4.484 3.428 -0.028 1.00 96.12 78 ARG A C 1
ATOM 624 O O . ARG A 1 78 ? -5.088 3.504 1.037 1.00 96.12 78 ARG A O 1
ATOM 631 N N . LEU A 1 79 ? -3.621 2.442 -0.280 1.00 96.81 79 LEU A N 1
ATOM 632 C CA . LEU A 1 79 ? -3.304 1.404 0.708 1.00 96.81 79 LEU A CA 1
ATOM 633 C C . LEU A 1 79 ? -2.601 1.973 1.948 1.00 96.81 79 LEU A C 1
ATOM 635 O O . LEU A 1 79 ? -2.897 1.546 3.064 1.00 96.81 79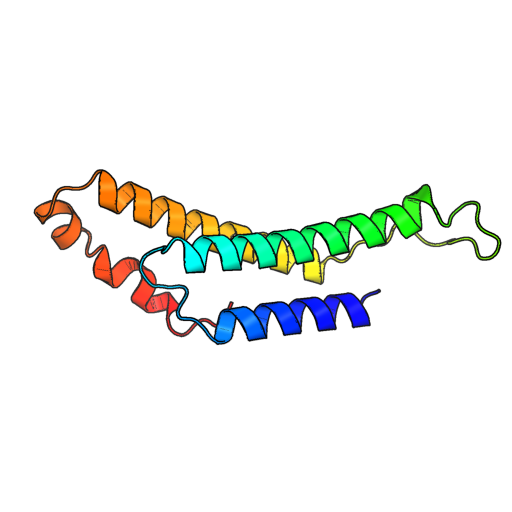 LEU A O 1
ATOM 639 N N . GLU A 1 80 ? -1.706 2.944 1.769 1.00 98.00 80 GLU A N 1
ATOM 640 C CA . GLU A 1 80 ? -1.054 3.654 2.876 1.00 98.00 80 GLU A CA 1
ATOM 641 C C . GLU A 1 80 ? -2.072 4.416 3.729 1.00 98.00 80 GLU A C 1
ATOM 643 O O . GLU A 1 80 ? -2.031 4.328 4.956 1.00 98.00 80 GLU A O 1
ATOM 648 N N . GLN A 1 81 ? -3.032 5.097 3.096 1.00 96.44 81 GLN A N 1
ATOM 649 C CA . GLN A 1 81 ? -4.129 5.773 3.792 1.00 96.44 81 GLN A CA 1
ATOM 650 C C . GLN A 1 81 ? -4.988 4.789 4.594 1.00 96.44 81 GLN A C 1
ATOM 652 O O . GLN A 1 81 ? -5.290 5.057 5.757 1.00 96.44 81 GLN A O 1
ATOM 657 N N . VAL A 1 82 ? -5.342 3.635 4.014 1.00 94.62 82 VAL A N 1
ATOM 658 C CA . VAL A 1 82 ? -6.079 2.577 4.729 1.00 94.62 82 VAL A CA 1
ATOM 659 C C . VAL A 1 82 ? -5.300 2.111 5.960 1.00 94.62 82 VAL A C 1
ATOM 661 O O . VAL A 1 82 ? -5.849 2.086 7.061 1.00 94.62 82 VAL A O 1
ATOM 664 N N . LEU A 1 83 ? -4.013 1.780 5.809 1.00 96.12 83 LEU A N 1
ATOM 665 C CA . LEU A 1 83 ? -3.179 1.350 6.933 1.00 96.12 83 LEU A CA 1
ATOM 666 C C . LEU A 1 83 ? -3.047 2.442 8.006 1.00 96.12 83 LEU A C 1
ATOM 668 O O . LEU A 1 83 ? -3.075 2.129 9.198 1.00 96.12 83 LEU A O 1
ATOM 672 N N . GLY A 1 84 ? -2.920 3.705 7.595 1.00 96.12 84 GLY A N 1
ATOM 673 C CA . GLY A 1 84 ? -2.846 4.855 8.492 1.00 96.12 84 GLY A CA 1
ATOM 674 C C . GLY A 1 84 ? -4.112 5.021 9.327 1.00 96.12 84 GLY A C 1
ATOM 675 O O . GLY A 1 84 ? -4.030 5.100 10.549 1.00 96.12 84 GLY A O 1
ATOM 676 N N . ILE A 1 85 ? -5.287 4.985 8.694 1.00 93.75 85 ILE A N 1
ATOM 677 C CA . ILE A 1 85 ? -6.583 5.104 9.380 1.00 93.75 85 ILE A CA 1
ATOM 678 C C . ILE A 1 85 ? -6.803 3.944 10.364 1.00 93.75 85 ILE A C 1
ATOM 680 O O . ILE A 1 85 ? -7.247 4.165 11.491 1.00 93.75 85 ILE A O 1
ATOM 684 N N . LEU A 1 86 ? -6.461 2.712 9.974 1.00 93.69 86 LEU A N 1
ATOM 685 C CA . LEU A 1 86 ? -6.566 1.548 10.859 1.00 93.69 86 LEU A CA 1
ATOM 686 C C . LEU A 1 86 ? -5.598 1.637 12.047 1.00 93.69 86 LEU A C 1
ATOM 688 O O . LEU A 1 86 ? -5.965 1.274 13.162 1.00 93.69 86 LEU A O 1
ATOM 692 N N . THR A 1 87 ? -4.382 2.144 11.821 1.00 95.19 87 THR A N 1
ATOM 693 C CA . THR A 1 87 ? -3.390 2.353 12.889 1.00 95.19 87 THR A CA 1
ATOM 694 C C . THR A 1 87 ? -3.873 3.419 13.870 1.00 95.19 87 THR A C 1
ATOM 696 O O . THR A 1 87 ? -3.883 3.172 15.070 1.00 95.19 87 THR A O 1
ATOM 699 N N . LEU A 1 88 ? -4.384 4.547 13.371 1.00 94.31 88 LEU A N 1
ATOM 700 C CA . LEU A 1 88 ? -4.955 5.597 14.212 1.00 94.31 88 LEU A CA 1
ATOM 701 C C . LEU A 1 88 ? -6.138 5.078 15.042 1.00 94.31 88 LEU A C 1
ATOM 703 O O . LEU A 1 88 ? -6.249 5.380 16.224 1.00 94.31 88 LEU A O 1
ATOM 707 N N . SER A 1 89 ? -7.022 4.266 14.455 1.00 92.75 89 SER A N 1
ATOM 708 C CA . SER A 1 89 ? -8.131 3.662 15.202 1.00 92.75 89 SER A CA 1
ATOM 709 C C . SER A 1 89 ? -7.661 2.696 16.292 1.00 92.75 89 SER A C 1
ATOM 711 O O . SER A 1 89 ? -8.320 2.600 17.330 1.00 92.75 89 SER A O 1
ATOM 713 N N . GLU A 1 90 ? -6.569 1.964 16.072 1.00 93.31 90 GLU A N 1
ATOM 714 C CA . GLU A 1 90 ? -5.962 1.107 17.093 1.00 93.31 90 GLU A CA 1
ATOM 715 C C . GLU A 1 90 ? -5.396 1.950 18.244 1.00 93.31 90 GLU A C 1
ATOM 717 O O . GLU A 1 90 ? -5.705 1.676 19.403 1.00 93.31 90 GLU A O 1
ATOM 722 N N . GLU A 1 91 ? -4.655 3.015 17.931 1.00 94.00 91 GLU A N 1
ATOM 723 C CA . GLU A 1 91 ? -4.105 3.963 18.908 1.00 94.00 91 GLU A CA 1
ATOM 724 C C . GLU A 1 91 ? -5.214 4.634 19.732 1.00 94.00 91 GLU A C 1
ATOM 726 O O . GLU A 1 91 ? -5.157 4.636 20.962 1.00 94.00 91 GLU A O 1
ATOM 731 N N . LEU A 1 92 ? -6.281 5.111 19.079 1.00 92.56 92 LEU A N 1
ATOM 732 C CA . LEU A 1 92 ? -7.467 5.656 19.748 1.00 92.56 92 LEU A CA 1
ATOM 733 C C . LEU A 1 92 ? -8.098 4.630 20.698 1.00 92.56 92 LEU A C 1
ATOM 735 O O . LEU A 1 92 ? -8.470 4.956 21.824 1.00 92.56 92 LEU A O 1
ATOM 739 N N . SER A 1 93 ? -8.183 3.364 20.288 1.00 91.44 93 SER A N 1
ATOM 740 C CA . SER A 1 93 ? -8.693 2.304 21.160 1.00 91.44 93 SER A CA 1
ATOM 741 C C . SER A 1 93 ? -7.789 2.059 22.375 1.00 91.44 93 SER A C 1
ATOM 743 O O . SER A 1 93 ? -8.276 1.636 23.419 1.00 91.44 93 SER A O 1
ATOM 745 N N . GLN A 1 94 ? -6.486 2.313 22.295 1.00 92.38 94 GLN A N 1
ATOM 746 C CA . GLN A 1 94 ? -5.590 2.131 23.440 1.00 92.38 94 GLN A CA 1
ATOM 747 C C . GLN A 1 94 ? -5.674 3.274 24.456 1.00 92.38 94 GLN A C 1
ATOM 749 O O . GLN A 1 94 ? -5.510 3.023 25.648 1.00 92.38 94 GLN A O 1
ATOM 754 N N . ILE A 1 95 ? -5.946 4.502 24.005 1.00 95.00 95 ILE A N 1
ATOM 755 C CA . ILE A 1 95 ? -5.958 5.685 24.880 1.00 95.00 95 ILE A CA 1
ATOM 756 C C . ILE A 1 95 ? -7.325 5.977 25.506 1.00 95.00 95 ILE A C 1
ATOM 758 O O . ILE A 1 95 ? -7.377 6.542 26.594 1.00 95.00 95 ILE A O 1
ATOM 762 N N . LEU A 1 96 ? -8.424 5.619 24.833 1.00 93.25 96 LEU A N 1
ATOM 763 C CA . LEU A 1 96 ? -9.773 5.938 25.301 1.00 93.25 96 LEU A CA 1
ATOM 764 C C . LEU A 1 96 ? -10.251 4.957 26.379 1.00 93.25 96 LEU A C 1
ATOM 766 O O . LEU A 1 96 ? -10.038 3.744 26.294 1.00 93.25 96 LEU A O 1
ATOM 770 N N . THR A 1 97 ? -10.984 5.473 27.361 1.00 94.06 97 THR A N 1
ATOM 771 C CA . THR A 1 97 ? -11.736 4.675 28.338 1.00 94.06 97 THR A CA 1
ATOM 772 C C . THR A 1 97 ? -12.927 3.962 27.688 1.00 94.06 97 THR A C 1
ATOM 774 O O . THR A 1 97 ? -13.322 4.253 26.557 1.00 94.06 97 THR A O 1
ATOM 777 N N . ALA A 1 98 ? -13.534 3.003 28.395 1.00 90.25 98 ALA A N 1
ATOM 778 C CA . ALA A 1 98 ? -14.703 2.282 27.883 1.00 90.25 98 ALA A CA 1
ATOM 779 C C . ALA A 1 98 ? -15.890 3.219 27.572 1.00 90.25 98 ALA A C 1
ATOM 781 O O . ALA A 1 98 ? -16.540 3.061 26.535 1.00 90.25 98 ALA A O 1
ATOM 782 N N . ASP A 1 99 ? -16.122 4.224 28.421 1.00 92.19 99 ASP A N 1
ATOM 783 C CA . ASP A 1 99 ? -17.205 5.199 28.253 1.00 92.19 99 ASP A CA 1
ATOM 784 C C . ASP A 1 99 ? -16.963 6.121 27.050 1.00 92.19 99 ASP A C 1
ATOM 786 O O . ASP A 1 99 ? -17.873 6.377 26.255 1.00 92.19 99 ASP A O 1
ATOM 790 N N . GLU A 1 100 ? -15.719 6.562 26.849 1.00 92.44 100 GLU A N 1
ATOM 791 C CA . GLU A 1 100 ? -15.336 7.374 25.690 1.00 92.44 100 GLU A CA 1
ATOM 792 C C . GLU A 1 100 ? -15.444 6.585 24.384 1.00 92.44 100 GLU A C 1
ATOM 794 O O . GLU A 1 100 ? -15.972 7.102 23.400 1.00 92.44 100 GLU A O 1
ATOM 799 N N . LYS A 1 101 ? -15.028 5.309 24.367 1.00 90.50 101 LYS A N 1
ATOM 800 C CA . LYS A 1 101 ? -15.195 4.432 23.193 1.00 90.50 101 LYS A CA 1
ATOM 801 C C . LYS A 1 101 ? -16.659 4.269 22.800 1.00 90.50 101 LYS A C 1
ATOM 803 O O . LYS A 1 101 ? -16.968 4.260 21.608 1.00 90.50 101 LYS A O 1
ATOM 808 N N . SER A 1 102 ? -17.542 4.127 23.789 1.00 89.75 102 SER A N 1
ATOM 809 C CA . SER A 1 102 ? -18.989 4.025 23.581 1.00 89.75 102 SER A CA 1
ATOM 810 C C . SER A 1 102 ? -19.563 5.335 23.034 1.00 89.75 102 SER A C 1
ATOM 812 O O . SER A 1 102 ? -20.249 5.334 22.012 1.00 89.75 102 SER A O 1
ATOM 814 N N . THR A 1 103 ? -19.201 6.465 23.649 1.00 91.69 103 THR A N 1
ATOM 815 C CA . THR A 1 103 ? -19.669 7.805 23.258 1.00 91.69 103 THR A CA 1
ATOM 816 C C . THR A 1 103 ? -19.210 8.183 21.848 1.00 91.69 103 THR A C 1
ATOM 818 O O . THR A 1 103 ? -20.002 8.682 21.054 1.00 91.69 103 THR A O 1
ATOM 821 N N . PHE A 1 104 ? -17.953 7.885 21.507 1.00 87.94 104 PHE A N 1
ATOM 822 C CA . PHE A 1 104 ? -17.385 8.098 20.172 1.00 87.94 104 PHE A CA 1
ATOM 823 C C . PHE A 1 104 ? -17.872 7.068 19.137 1.00 87.94 104 PHE A C 1
ATOM 825 O O . PHE A 1 104 ? -17.580 7.197 17.953 1.00 87.94 104 PHE A O 1
ATOM 832 N N . GLN A 1 105 ? -18.604 6.034 19.570 1.00 89.44 105 GLN A N 1
ATOM 833 C CA . GLN A 1 105 ? -19.039 4.910 18.737 1.00 89.44 105 GLN A CA 1
ATOM 834 C C . GLN A 1 105 ? -17.878 4.267 17.964 1.00 89.44 105 GLN A C 1
ATOM 836 O O . GLN A 1 105 ? -18.013 3.912 16.793 1.00 89.44 105 GLN A O 1
ATOM 841 N N . LEU A 1 106 ? -16.725 4.087 18.621 1.00 85.62 106 LEU A N 1
ATOM 842 C CA . LEU A 1 106 ? -15.491 3.626 17.971 1.00 85.62 106 LEU A CA 1
ATOM 843 C C . LEU A 1 106 ? -15.667 2.271 17.258 1.00 85.62 106 LEU A C 1
ATOM 845 O O . LEU A 1 106 ? -15.054 2.026 16.224 1.00 85.62 106 LEU A O 1
ATOM 849 N N . SER A 1 107 ? -16.554 1.408 17.762 1.00 83.44 107 SER A N 1
ATOM 850 C CA . SER A 1 107 ? -16.899 0.120 17.142 1.00 83.44 107 SER A CA 1
ATOM 851 C C . SER A 1 107 ? -17.599 0.241 15.783 1.00 83.44 107 SER A C 1
ATOM 853 O O . SER A 1 107 ? -17.582 -0.716 15.009 1.00 83.44 107 SER A O 1
ATOM 855 N N . ARG A 1 108 ? -18.201 1.398 15.486 1.00 87.75 108 ARG A N 1
ATOM 856 C CA . ARG A 1 108 ? -18.927 1.690 14.242 1.00 87.75 108 ARG A CA 1
ATOM 857 C C . ARG A 1 108 ? -18.157 2.588 13.280 1.00 87.75 108 ARG A C 1
ATOM 859 O O . ARG A 1 108 ? -18.647 2.851 12.186 1.00 87.75 108 ARG A O 1
ATOM 866 N N . LEU A 1 109 ? -16.950 3.023 13.652 1.00 88.88 109 LEU A N 1
ATOM 867 C CA . LEU A 1 109 ? -16.146 3.996 12.902 1.00 88.88 109 LEU A CA 1
ATOM 868 C C . LEU A 1 109 ? -16.012 3.648 11.409 1.00 88.88 109 LEU A C 1
ATOM 870 O O . LEU A 1 109 ? -16.043 4.534 10.559 1.00 88.88 109 LEU A O 1
ATOM 874 N N . PHE A 1 110 ? -15.899 2.356 11.092 1.00 90.19 110 PHE A N 1
ATOM 875 C CA . PHE A 1 110 ? -15.699 1.871 9.727 1.00 90.19 110 PHE A CA 1
ATOM 876 C C . PHE A 1 110 ? -16.931 1.228 9.086 1.00 90.19 110 PHE A C 1
ATOM 878 O O . PHE A 1 110 ? -16.823 0.726 7.969 1.00 90.19 110 PHE A O 1
ATOM 885 N N . GLU A 1 111 ? -18.106 1.256 9.726 1.00 88.69 111 GLU A N 1
ATOM 886 C CA . GLU A 1 111 ? -19.345 0.738 9.120 1.00 88.69 111 GLU A CA 1
ATOM 887 C C . GLU A 1 111 ? -19.616 1.308 7.716 1.00 88.69 111 GLU A C 1
ATOM 889 O O . GLU A 1 111 ? -19.861 0.502 6.818 1.00 88.69 111 GLU A O 1
ATOM 894 N N . PRO A 1 112 ? -19.471 2.628 7.458 1.00 88.25 112 PRO A N 1
ATOM 895 C CA . PRO A 1 112 ? -19.682 3.189 6.120 1.00 88.25 112 PRO A CA 1
ATOM 896 C C . PRO A 1 112 ? -18.700 2.672 5.060 1.00 88.25 112 PRO A C 1
ATOM 898 O O . PRO A 1 112 ? -18.956 2.792 3.865 1.00 88.25 112 PRO A O 1
ATOM 901 N N . LEU A 1 113 ? -17.558 2.123 5.481 1.00 86.12 113 LEU A N 1
ATOM 902 C CA . LEU A 1 113 ? -16.503 1.649 4.590 1.00 86.12 113 LEU A CA 1
ATOM 903 C C . LEU A 1 113 ? -16.572 0.143 4.341 1.00 86.12 113 LEU A C 1
ATOM 905 O O . LEU A 1 113 ? -15.930 -0.324 3.405 1.00 86.12 113 LEU A O 1
ATOM 909 N N . LYS A 1 114 ? -17.374 -0.623 5.091 1.00 82.31 114 LYS A N 1
ATOM 910 C CA . LYS A 1 114 ? -17.475 -2.086 4.926 1.00 82.31 114 LYS A CA 1
ATOM 911 C C . LYS A 1 114 ? -17.895 -2.525 3.523 1.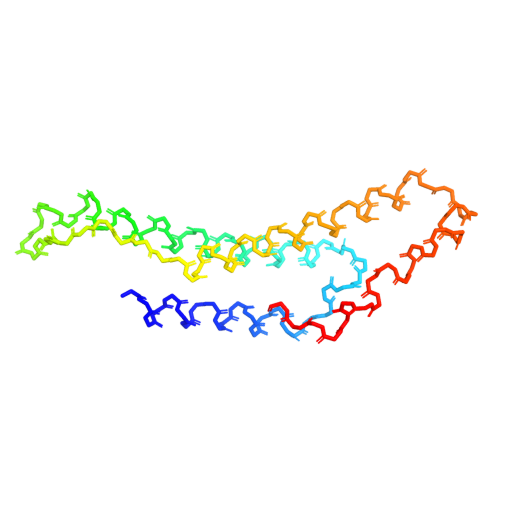00 82.31 114 LYS A C 1
ATOM 913 O O . LYS A 1 114 ? -17.532 -3.611 3.086 1.00 82.31 114 LYS A O 1
ATOM 918 N N . GLU A 1 115 ? -18.624 -1.681 2.797 1.00 79.75 115 GLU A N 1
ATOM 919 C CA . GLU A 1 115 ? -19.013 -1.952 1.408 1.00 79.75 115 GLU A CA 1
ATOM 920 C C . GLU A 1 115 ? -17.906 -1.621 0.393 1.00 79.75 115 GLU A C 1
ATOM 922 O O . GLU A 1 115 ? -17.955 -2.052 -0.762 1.00 79.75 115 GLU A O 1
ATOM 927 N N . THR A 1 116 ? -16.876 -0.879 0.807 1.00 77.38 116 THR A N 1
ATOM 928 C CA . THR A 1 116 ? -15.765 -0.520 -0.071 1.00 77.38 116 THR A CA 1
ATOM 929 C C . THR A 1 116 ? -14.779 -1.675 -0.202 1.00 77.38 116 THR A C 1
ATOM 931 O O . THR A 1 116 ? -14.193 -2.145 0.772 1.00 77.38 116 THR A O 1
ATOM 934 N N . ARG A 1 117 ? -14.560 -2.111 -1.446 1.00 66.56 117 ARG A N 1
ATOM 935 C CA . ARG A 1 117 ? -13.459 -3.010 -1.804 1.00 66.56 117 ARG A CA 1
ATOM 936 C C . ARG A 1 117 ? -12.232 -2.143 -2.123 1.00 66.56 117 ARG A C 1
ATOM 938 O O . ARG A 1 117 ? -12.295 -1.401 -3.109 1.00 66.56 117 ARG A O 1
ATOM 945 N N . PRO A 1 118 ? -11.184 -2.141 -1.280 1.00 61.22 118 PRO A N 1
ATOM 946 C CA . PRO A 1 118 ? -9.947 -1.413 -1.561 1.00 61.22 118 PRO A CA 1
ATOM 947 C C . PRO A 1 118 ? -9.277 -1.937 -2.840 1.00 61.22 118 PRO A C 1
ATOM 949 O O . PRO A 1 118 ? -9.149 -3.171 -3.004 1.00 61.22 118 PRO A O 1
#

Secondary structure (DSSP, 8-state):
-HHHHHHHHHHHHHHHHTS--SS---HHHHHHHHHHHHHHHHHHHHHHHIIIIISTTSTT---SPPP--HHHHHHHHHHHHHHHHHHHHHHHHHHS-HHHHHHTTGGGTTGGGTT---

Sequence (118 aa):
FDCIGGALVRYVQQQLSSIDIWTTLTSAIRMKLQACIRICEQWCAVTKRLTSTFWPGAPHSWKGPLHEDTFTQAFLHRLEQVLGILTLSEELSQILTADEKSTFQLSRLFEPLKETRP

pLDDT: mean 92.49, std 5.68, range [61.22, 98.44]